Protein AF-A0A835Y9P1-F1 (afdb_monomer_lite)

Sequence (92 aa):
MQLGRLAFAPGGEVLAVLAPDKTVRIWRLNTAGGARGGEGVRGQLVGRAEGFNSLVWSLAWSPVGPSGTSYLAVGTVDSTLALYDCRALMAG

Structure (mmCIF, N/CA/C/O backbone):
data_AF-A0A835Y9P1-F1
#
_entry.id   AF-A0A835Y9P1-F1
#
loop_
_atom_site.group_PDB
_atom_site.id
_atom_site.type_symbol
_atom_site.label_atom_id
_atom_site.label_alt_id
_atom_site.label_comp_id
_atom_site.label_asym_id
_atom_site.label_entity_id
_atom_site.label_seq_id
_atom_site.pdbx_PDB_ins_code
_atom_site.Cartn_x
_atom_site.Cartn_y
_atom_site.Cartn_z
_atom_site.occupancy
_atom_site.B_iso_or_equiv
_atom_site.auth_seq_id
_atom_site.auth_comp_id
_atom_site.auth_asym_id
_atom_site.auth_atom_id
_atom_site.pdbx_PDB_model_num
ATOM 1 N N . MET A 1 1 ? 5.229 -16.897 8.060 1.00 35.56 1 MET A N 1
ATOM 2 C CA . MET A 1 1 ? 5.817 -15.706 7.410 1.00 35.56 1 MET A CA 1
ATOM 3 C C . MET A 1 1 ? 4.725 -15.060 6.568 1.00 35.56 1 MET A C 1
ATOM 5 O O . MET A 1 1 ? 4.285 -15.678 5.608 1.00 35.56 1 MET A O 1
ATOM 9 N N . GLN A 1 2 ? 4.187 -13.906 6.975 1.00 38.41 2 GLN A N 1
ATOM 10 C CA . GLN A 1 2 ? 3.153 -13.221 6.189 1.00 38.41 2 GLN A CA 1
ATOM 11 C C . GLN A 1 2 ? 3.806 -12.586 4.954 1.00 38.41 2 GLN A C 1
ATOM 13 O O . GLN A 1 2 ? 4.523 -11.598 5.067 1.00 38.41 2 GLN A O 1
ATOM 18 N N . LEU A 1 3 ? 3.572 -13.161 3.774 1.00 41.97 3 LEU A N 1
ATOM 19 C CA . LEU A 1 3 ? 3.853 -12.513 2.490 1.00 41.97 3 LEU A CA 1
ATOM 20 C C . LEU A 1 3 ? 2.680 -11.575 2.176 1.00 41.97 3 LEU A C 1
ATOM 22 O O . LEU A 1 3 ? 1.786 -11.904 1.398 1.00 41.97 3 LEU A O 1
ATOM 26 N N . GLY A 1 4 ? 2.632 -10.436 2.864 1.00 55.41 4 GLY A N 1
ATOM 27 C CA . GLY A 1 4 ? 1.578 -9.441 2.693 1.00 55.41 4 GLY A CA 1
ATOM 28 C C . GLY A 1 4 ? 1.708 -8.734 1.347 1.00 55.41 4 GLY A C 1
ATOM 29 O O . GLY A 1 4 ? 2.387 -7.722 1.235 1.00 55.41 4 GLY A O 1
ATOM 30 N N . ARG A 1 5 ? 1.019 -9.236 0.316 1.00 78.94 5 ARG A N 1
ATOM 31 C CA . ARG A 1 5 ? 0.795 -8.525 -0.966 1.00 78.94 5 ARG A CA 1
ATOM 32 C C . ARG A 1 5 ? -0.144 -7.307 -0.806 1.00 78.94 5 ARG A C 1
ATOM 34 O O . ARG A 1 5 ? -0.505 -6.650 -1.779 1.00 78.94 5 ARG A O 1
ATOM 41 N N . LEU A 1 6 ? -0.558 -7.034 0.427 1.00 89.25 6 LEU A N 1
ATOM 42 C CA . LEU A 1 6 ? -1.465 -5.985 0.860 1.00 89.25 6 LEU A CA 1
ATOM 43 C C . LEU A 1 6 ? -1.147 -5.616 2.312 1.00 89.25 6 LEU A C 1
ATOM 45 O O . LEU A 1 6 ? -0.670 -6.465 3.069 1.00 89.25 6 LEU A O 1
ATOM 49 N N . ALA A 1 7 ? -1.406 -4.369 2.693 1.00 91.00 7 ALA A N 1
ATOM 50 C CA . ALA A 1 7 ? -1.133 -3.877 4.038 1.00 91.00 7 ALA A CA 1
ATOM 51 C C . ALA A 1 7 ? -2.173 -2.827 4.455 1.00 91.00 7 ALA A C 1
ATOM 53 O O . ALA A 1 7 ? -2.454 -1.894 3.698 1.00 91.00 7 ALA A O 1
ATOM 54 N N . PHE A 1 8 ? -2.742 -2.984 5.652 1.00 90.31 8 PHE A N 1
ATOM 55 C CA . PHE A 1 8 ? -3.688 -2.029 6.230 1.00 90.31 8 PHE A CA 1
ATOM 56 C C . PHE A 1 8 ? -2.955 -0.868 6.890 1.00 90.31 8 PHE A C 1
ATOM 58 O O . PHE A 1 8 ? -1.977 -1.075 7.610 1.00 90.31 8 PHE A O 1
ATOM 65 N N . ALA A 1 9 ? -3.480 0.336 6.691 1.00 89.88 9 ALA A N 1
ATOM 66 C CA . ALA A 1 9 ? -3.073 1.493 7.463 1.00 89.88 9 ALA A CA 1
ATOM 67 C C . ALA A 1 9 ? -3.490 1.345 8.934 1.00 89.88 9 ALA A C 1
ATOM 69 O O . ALA A 1 9 ? -4.496 0.684 9.233 1.00 89.88 9 ALA A O 1
ATOM 70 N N . PRO A 1 10 ? -2.783 2.013 9.860 1.00 85.06 10 PRO A N 1
ATOM 71 C CA . PRO A 1 10 ? -3.254 2.160 11.228 1.00 85.06 10 PRO A CA 1
ATOM 72 C C . PRO A 1 10 ? -4.662 2.773 11.229 1.00 85.06 10 PRO A C 1
ATOM 74 O O . PRO A 1 10 ? -4.876 3.834 10.649 1.00 85.06 10 PRO A O 1
ATOM 77 N N . GLY A 1 11 ? -5.625 2.086 11.845 1.00 82.44 11 GLY A N 1
ATOM 78 C CA . GLY A 1 11 ? -7.043 2.475 11.844 1.00 82.44 11 GLY A CA 1
ATOM 79 C C . GLY A 1 11 ? -7.936 1.635 10.924 1.00 82.44 11 GLY A C 1
ATOM 80 O O . GLY A 1 11 ? -9.146 1.640 11.096 1.00 82.44 11 GLY A O 1
ATOM 81 N N . GLY A 1 12 ? -7.370 0.855 9.995 1.00 85.62 12 GLY A N 1
ATOM 82 C CA . GLY A 1 12 ? -8.107 -0.168 9.235 1.00 85.62 12 GLY A CA 1
ATOM 83 C C . GLY A 1 12 ? -9.033 0.346 8.124 1.00 85.62 12 GLY A C 1
ATOM 84 O O . GLY A 1 12 ? -9.577 -0.457 7.372 1.00 85.62 12 GLY A O 1
ATOM 85 N N . GLU A 1 13 ? -9.184 1.660 7.969 1.00 88.19 13 GLU A N 1
ATOM 86 C CA . GLU A 1 13 ? -10.022 2.275 6.926 1.00 88.19 13 GLU A CA 1
ATOM 87 C C . GLU A 1 13 ? -9.324 2.374 5.565 1.00 88.19 13 GLU A C 1
ATOM 89 O O . GLU A 1 13 ? -9.969 2.636 4.550 1.00 88.19 13 GLU A O 1
ATOM 94 N N . VAL A 1 14 ? -8.004 2.183 5.526 1.00 91.44 14 VAL A N 1
ATOM 95 C CA . VAL A 1 14 ? -7.195 2.315 4.311 1.00 91.44 14 VAL A CA 1
ATOM 96 C C . VAL A 1 14 ? -6.386 1.046 4.079 1.00 91.44 14 VAL A C 1
ATOM 98 O O . VAL A 1 14 ? -5.788 0.494 5.003 1.00 91.44 14 VAL A O 1
ATOM 101 N N . LEU A 1 15 ? -6.357 0.595 2.826 1.00 92.94 15 LEU A N 1
ATOM 102 C CA . LEU A 1 15 ? -5.653 -0.600 2.380 1.00 92.94 15 LEU A CA 1
ATOM 103 C C . LEU A 1 15 ? -4.725 -0.260 1.212 1.00 92.94 15 LEU A C 1
ATOM 105 O O . LEU A 1 15 ? -5.167 0.261 0.189 1.00 92.94 15 LEU A O 1
ATOM 109 N N . ALA A 1 16 ? -3.446 -0.601 1.344 1.00 94.19 16 ALA A N 1
ATOM 110 C CA . ALA A 1 16 ? -2.495 -0.589 0.240 1.00 94.19 16 ALA A CA 1
ATOM 111 C C . ALA A 1 16 ? -2.423 -1.980 -0.392 1.00 94.19 16 ALA A C 1
ATOM 113 O O . ALA A 1 16 ? -2.303 -2.978 0.320 1.00 94.19 16 ALA A O 1
ATOM 114 N N . VAL A 1 17 ? -2.465 -2.044 -1.721 1.00 93.44 17 VAL A N 1
ATOM 115 C CA . VAL A 1 17 ? -2.355 -3.290 -2.488 1.00 93.44 17 VAL A CA 1
ATOM 116 C C . VAL A 1 17 ? -1.342 -3.092 -3.602 1.00 93.44 17 VAL A C 1
ATOM 118 O O . VAL A 1 17 ? -1.472 -2.160 -4.395 1.00 93.44 17 VAL A O 1
ATOM 121 N N . LEU A 1 18 ? -0.343 -3.968 -3.678 1.00 92.94 18 LEU A N 1
ATOM 122 C CA . LEU A 1 18 ? 0.590 -3.960 -4.803 1.00 92.94 18 LEU A CA 1
ATOM 123 C C . LEU A 1 18 ? -0.037 -4.648 -6.019 1.00 92.94 18 LEU A C 1
ATOM 125 O O . LEU A 1 18 ? -0.826 -5.584 -5.881 1.00 92.94 18 LEU A O 1
ATOM 129 N N . ALA A 1 19 ? 0.334 -4.203 -7.211 1.00 89.38 19 ALA A N 1
ATOM 130 C CA . ALA A 1 19 ? -0.142 -4.747 -8.472 1.00 89.38 19 ALA A CA 1
ATOM 131 C C . ALA A 1 19 ? 1.029 -5.218 -9.359 1.00 89.38 19 ALA A C 1
ATOM 133 O O . ALA A 1 19 ? 2.137 -4.680 -9.269 1.00 89.38 19 ALA A O 1
ATOM 134 N N . PRO A 1 20 ? 0.806 -6.213 -10.245 1.00 87.69 20 PRO A N 1
ATOM 135 C CA . PRO A 1 20 ? 1.838 -6.704 -11.167 1.00 87.69 20 PRO A CA 1
ATOM 136 C C . PRO A 1 20 ? 2.351 -5.649 -12.155 1.00 87.69 20 PRO A C 1
ATOM 138 O O . PRO A 1 20 ? 3.451 -5.786 -12.679 1.00 87.69 20 PRO A O 1
ATOM 141 N N . ASP A 1 21 ? 1.584 -4.579 -12.376 1.00 92.56 21 ASP A N 1
ATOM 142 C CA . ASP A 1 21 ? 1.950 -3.430 -13.215 1.00 92.56 21 ASP A CA 1
ATOM 143 C C . ASP A 1 21 ? 2.969 -2.487 -12.538 1.00 92.56 21 ASP A C 1
ATOM 145 O O . ASP A 1 21 ? 3.123 -1.345 -12.962 1.00 92.56 21 ASP A O 1
ATOM 149 N N . LYS A 1 22 ? 3.676 -2.970 -11.503 1.00 93.06 22 LYS A N 1
ATOM 150 C CA . LYS A 1 22 ? 4.648 -2.224 -10.690 1.00 93.06 22 LYS A CA 1
ATOM 151 C C . LYS A 1 22 ? 4.035 -1.012 -9.995 1.00 93.06 22 LYS A C 1
ATOM 153 O O . LYS A 1 22 ? 4.704 -0.001 -9.845 1.00 93.06 22 LYS A O 1
ATOM 158 N N . THR A 1 23 ? 2.777 -1.089 -9.568 1.00 93.19 23 THR A N 1
ATOM 159 C CA . THR A 1 23 ? 2.131 0.013 -8.838 1.00 93.19 23 THR A CA 1
ATOM 160 C C . THR A 1 23 ? 1.611 -0.420 -7.484 1.00 93.19 23 THR A C 1
ATOM 162 O O . THR A 1 23 ? 1.416 -1.606 -7.216 1.00 93.19 23 THR A O 1
ATOM 165 N N . VAL A 1 24 ? 1.386 0.563 -6.618 1.00 95.00 24 VAL A N 1
ATOM 166 C CA . VAL A 1 24 ? 0.680 0.371 -5.352 1.00 95.00 24 VAL A CA 1
ATOM 167 C C . VAL A 1 24 ? -0.598 1.183 -5.411 1.00 95.00 24 VAL A C 1
ATOM 169 O O . VAL A 1 24 ? -0.569 2.377 -5.689 1.00 95.00 24 VAL A O 1
ATOM 172 N N . ARG A 1 25 ? -1.729 0.534 -5.162 1.00 93.88 25 ARG A N 1
ATOM 173 C CA . ARG A 1 25 ? -3.060 1.141 -5.186 1.00 93.88 25 ARG A CA 1
ATOM 174 C C . ARG A 1 25 ? -3.560 1.316 -3.762 1.00 93.88 25 ARG A C 1
ATOM 176 O O . ARG A 1 25 ? -3.477 0.380 -2.966 1.00 93.88 25 ARG A O 1
ATOM 183 N N . ILE A 1 26 ? -4.082 2.500 -3.463 1.00 94.50 26 ILE A N 1
ATOM 184 C CA . ILE A 1 26 ? -4.588 2.860 -2.140 1.00 94.50 26 ILE A CA 1
ATOM 185 C C . ILE A 1 26 ? -6.109 2.880 -2.177 1.00 94.50 26 ILE A C 1
ATOM 187 O O . ILE A 1 26 ? -6.717 3.595 -2.972 1.00 94.50 26 ILE A O 1
ATOM 191 N N . TRP A 1 27 ? -6.721 2.096 -1.302 1.00 93.31 27 TRP A N 1
ATOM 192 C CA . TRP A 1 27 ? -8.163 1.945 -1.206 1.00 93.31 27 TRP A CA 1
ATOM 193 C C . TRP A 1 27 ? -8.660 2.488 0.124 1.00 93.31 27 TRP A C 1
ATOM 195 O O . TRP A 1 27 ? -8.158 2.082 1.170 1.00 93.31 27 TRP A O 1
ATOM 205 N N . ARG A 1 28 ? -9.676 3.352 0.096 1.00 92.44 28 ARG A N 1
ATOM 206 C CA . ARG A 1 28 ? -10.466 3.70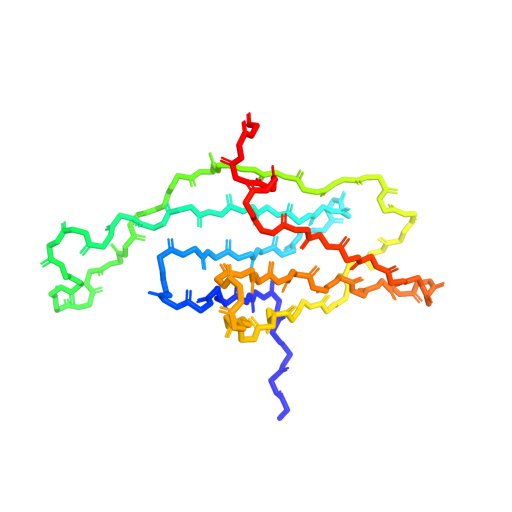2 1.281 1.00 92.44 28 ARG A CA 1
ATOM 207 C C . ARG A 1 28 ? -11.647 2.746 1.371 1.00 92.44 28 ARG A C 1
ATOM 209 O O . ARG A 1 28 ? -12.414 2.617 0.419 1.00 92.44 28 ARG A O 1
ATOM 216 N N . LEU A 1 29 ? -11.772 2.055 2.493 1.00 90.00 29 LEU A N 1
ATOM 217 C CA . LEU A 1 29 ? -12.800 1.056 2.744 1.00 90.00 29 LEU A CA 1
ATOM 218 C C . LEU A 1 29 ? -14.038 1.722 3.341 1.00 90.00 29 LEU A C 1
ATOM 220 O O . LEU A 1 29 ? -13.939 2.500 4.286 1.00 90.00 29 LEU A O 1
ATOM 224 N N . ASN A 1 30 ? -15.215 1.401 2.807 1.00 83.19 30 ASN A N 1
ATOM 225 C CA . ASN A 1 30 ? -16.476 1.868 3.363 1.00 83.19 30 ASN A CA 1
ATOM 226 C C . ASN A 1 30 ? -16.948 0.903 4.456 1.00 83.19 30 ASN A C 1
ATOM 228 O O . ASN A 1 30 ? -17.744 -0.002 4.213 1.00 83.19 30 ASN A O 1
ATOM 232 N N . THR A 1 31 ? -16.421 1.087 5.661 1.00 73.88 31 THR A N 1
ATOM 233 C CA . THR A 1 31 ? -16.761 0.280 6.841 1.00 73.88 31 THR A CA 1
ATOM 234 C C . THR A 1 31 ? -17.997 0.795 7.585 1.00 73.88 31 THR A C 1
ATOM 236 O O . THR A 1 31 ? -18.395 0.192 8.586 1.00 73.88 31 THR A O 1
ATOM 239 N N . ALA A 1 32 ? -18.625 1.881 7.111 1.00 65.50 32 ALA A N 1
ATOM 240 C CA . ALA A 1 32 ? -19.811 2.472 7.720 1.00 65.50 32 ALA A CA 1
ATOM 241 C C . ALA A 1 32 ? -20.993 1.492 7.619 1.00 65.50 32 ALA A C 1
ATOM 243 O O . ALA A 1 32 ? -21.633 1.351 6.582 1.00 65.50 32 ALA A O 1
ATOM 244 N N . GLY A 1 33 ? -21.239 0.766 8.708 1.00 60.75 33 GLY A N 1
ATOM 245 C CA . GLY A 1 33 ? -22.235 -0.309 8.801 1.00 60.75 33 GLY A CA 1
ATOM 246 C C . GLY A 1 33 ? -21.720 -1.543 9.545 1.00 60.75 33 GLY A C 1
ATOM 247 O O . GLY A 1 33 ? -22.517 -2.301 10.102 1.00 60.75 33 GLY A O 1
ATOM 248 N N . GLY A 1 34 ? -20.391 -1.694 9.627 1.00 60.16 34 GLY A N 1
ATOM 249 C CA . GLY A 1 34 ? -19.733 -2.914 10.079 1.00 60.16 34 GLY A CA 1
ATOM 250 C C . GLY A 1 34 ? -19.958 -4.044 9.075 1.00 60.16 34 GLY A C 1
ATOM 251 O O . GLY A 1 34 ? -21.061 -4.227 8.570 1.00 60.16 34 GLY A O 1
ATOM 252 N N . ALA A 1 35 ? -18.925 -4.830 8.778 1.00 58.84 35 ALA A N 1
ATOM 253 C CA . ALA A 1 35 ? -19.112 -6.085 8.057 1.00 58.84 35 ALA A CA 1
ATOM 254 C C . ALA A 1 35 ? -19.933 -7.035 8.947 1.00 58.84 35 ALA A C 1
ATOM 256 O O . ALA A 1 35 ? -19.388 -7.779 9.763 1.00 58.84 35 ALA A O 1
ATOM 257 N N . ARG A 1 36 ? -21.263 -6.946 8.885 1.00 58.75 36 ARG A N 1
ATOM 258 C CA . ARG A 1 36 ? -22.156 -7.850 9.606 1.00 58.75 36 ARG A CA 1
ATOM 259 C C . ARG A 1 36 ? -22.204 -9.155 8.817 1.00 58.75 36 ARG A C 1
ATOM 261 O O . ARG A 1 36 ? -22.606 -9.164 7.664 1.00 58.75 36 ARG A O 1
ATOM 268 N N . GLY A 1 37 ? -21.777 -10.254 9.434 1.00 55.56 37 GLY A N 1
ATOM 269 C CA . GLY A 1 37 ? -22.066 -11.602 8.934 1.00 55.56 37 GLY A CA 1
ATOM 270 C C . GLY A 1 37 ? -21.464 -11.958 7.570 1.00 55.56 37 GLY A C 1
ATOM 271 O O . GLY A 1 37 ? -22.187 -12.400 6.689 1.00 55.56 37 GLY A O 1
ATOM 272 N N . GLY A 1 38 ? -20.149 -11.809 7.392 1.00 64.88 38 GLY A N 1
ATOM 273 C CA . GLY A 1 38 ? -19.453 -12.345 6.211 1.00 64.88 38 GLY A CA 1
ATOM 274 C C . GLY A 1 38 ? -19.667 -11.570 4.906 1.00 64.88 38 GLY A C 1
ATOM 275 O O . GLY A 1 38 ? -19.094 -11.948 3.885 1.00 64.88 38 GLY A O 1
ATOM 276 N N . GLU A 1 39 ? -20.427 -10.472 4.924 1.00 69.25 39 GLU A N 1
ATOM 277 C CA . GLU A 1 39 ? -20.510 -9.559 3.787 1.00 69.25 39 GLU A CA 1
ATOM 278 C C . GLU A 1 39 ? -19.204 -8.766 3.628 1.00 69.25 39 GLU A C 1
ATOM 280 O O . GLU A 1 39 ? -18.666 -8.191 4.578 1.00 69.25 39 GLU A O 1
ATOM 285 N N . GLY A 1 40 ? -18.666 -8.762 2.406 1.00 72.69 40 GLY A N 1
ATOM 286 C CA . GLY A 1 40 ? -17.438 -8.047 2.076 1.00 72.69 40 GLY A CA 1
ATOM 287 C C . GLY A 1 40 ? -17.612 -6.528 2.135 1.00 72.69 40 GLY A C 1
ATOM 288 O O . GLY A 1 40 ? -18.653 -5.986 1.770 1.00 72.69 40 GLY A O 1
ATOM 289 N N . VAL A 1 41 ? -16.555 -5.826 2.539 1.00 82.00 41 VAL A N 1
ATOM 290 C CA . VAL A 1 41 ? -16.509 -4.359 2.530 1.00 82.00 41 VAL A CA 1
ATOM 291 C C . VAL A 1 41 ? -16.118 -3.866 1.137 1.00 82.00 41 VAL A C 1
ATOM 293 O O . VAL A 1 41 ? -15.132 -4.329 0.563 1.00 82.00 41 VAL A O 1
ATOM 296 N N . ARG A 1 42 ? -16.868 -2.902 0.588 1.00 84.44 42 ARG A N 1
ATOM 297 C CA . ARG A 1 42 ? -16.476 -2.219 -0.655 1.00 84.44 42 ARG A CA 1
ATOM 298 C C . ARG A 1 42 ? -15.442 -1.135 -0.365 1.00 84.44 42 ARG A C 1
ATOM 300 O O . ARG A 1 42 ? -15.519 -0.455 0.654 1.00 84.44 42 ARG A O 1
ATOM 307 N N . GLY A 1 43 ? -14.505 -0.952 -1.289 1.00 88.62 43 GLY A N 1
ATOM 308 C CA . GLY A 1 43 ? -13.522 0.125 -1.242 1.00 88.62 43 GLY A CA 1
ATOM 309 C C . GLY A 1 43 ? -13.607 1.036 -2.462 1.00 88.62 43 GLY A C 1
ATOM 310 O O . GLY A 1 43 ? -14.037 0.612 -3.534 1.00 88.62 43 GLY A O 1
ATOM 311 N N . GLN A 1 44 ? -13.159 2.274 -2.295 1.00 92.50 44 GLN A N 1
ATOM 312 C CA . GLN A 1 44 ? -12.919 3.232 -3.369 1.00 92.50 44 GLN A CA 1
ATOM 313 C C . GLN A 1 44 ? -11.411 3.413 -3.550 1.00 92.50 44 GLN A C 1
ATOM 315 O O . GLN A 1 44 ? -10.686 3.547 -2.564 1.00 92.50 44 GLN A O 1
ATOM 320 N N . LEU A 1 45 ? -10.936 3.427 -4.796 1.00 93.25 45 LEU A N 1
ATOM 321 C CA . LEU A 1 45 ? -9.556 3.794 -5.103 1.00 93.25 45 LEU A CA 1
ATOM 322 C C . LEU A 1 45 ? -9.382 5.298 -4.844 1.00 93.25 45 LEU A C 1
ATOM 324 O O . LEU A 1 45 ? -10.103 6.100 -5.431 1.00 93.25 45 LEU A O 1
ATOM 328 N N . VAL A 1 46 ? -8.453 5.657 -3.961 1.00 93.69 46 VAL A N 1
ATOM 329 C CA . VAL A 1 46 ? -8.211 7.043 -3.508 1.00 93.69 46 VAL A CA 1
ATOM 330 C C . VAL A 1 46 ? -6.768 7.496 -3.719 1.00 93.69 46 VAL A C 1
ATOM 332 O O . VAL A 1 46 ? -6.374 8.531 -3.204 1.00 93.69 46 VAL A O 1
ATOM 335 N N . GLY A 1 47 ? -5.952 6.683 -4.386 1.00 91.56 47 GLY A N 1
ATOM 336 C CA . GLY A 1 47 ? -4.560 7.024 -4.632 1.00 91.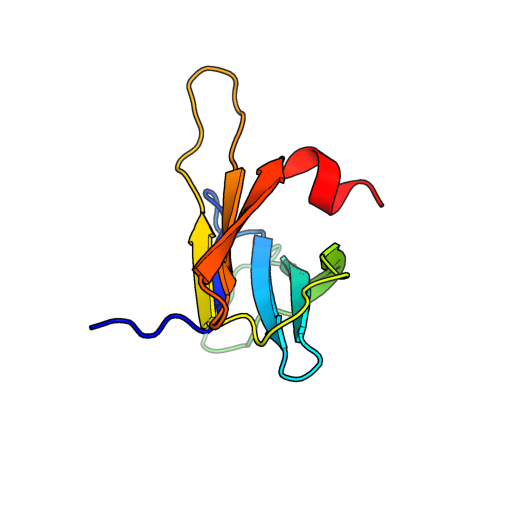56 47 GLY A CA 1
ATOM 337 C C . GLY A 1 47 ? -3.782 5.904 -5.304 1.00 91.56 47 GLY A C 1
ATOM 338 O O . GLY A 1 47 ? -4.186 4.732 -5.301 1.00 91.56 47 GLY A O 1
ATOM 339 N N . ARG A 1 48 ? -2.638 6.272 -5.880 1.00 92.69 48 ARG A N 1
ATOM 340 C CA . ARG A 1 48 ? -1.726 5.343 -6.544 1.00 92.69 48 ARG A CA 1
ATOM 341 C C . ARG A 1 48 ? -0.282 5.827 -6.424 1.00 92.69 48 ARG A C 1
ATOM 343 O O . ARG A 1 48 ? -0.003 7.000 -6.639 1.00 92.69 48 ARG A O 1
ATOM 350 N N . ALA A 1 49 ? 0.625 4.911 -6.100 1.00 92.38 49 ALA A N 1
ATOM 351 C CA . ALA A 1 49 ? 2.061 5.118 -6.227 1.00 92.38 49 ALA A CA 1
ATOM 352 C C . ALA A 1 49 ? 2.560 4.385 -7.477 1.00 92.38 49 ALA A C 1
ATOM 354 O O . ALA A 1 49 ? 2.253 3.205 -7.682 1.00 92.38 49 ALA A O 1
ATOM 355 N N . GLU A 1 50 ? 3.327 5.090 -8.300 1.00 92.44 50 GLU A N 1
ATOM 356 C CA . GLU A 1 50 ? 3.841 4.622 -9.587 1.00 92.44 50 GLU A CA 1
ATOM 357 C C . GLU A 1 50 ? 5.313 5.019 -9.768 1.00 92.44 50 GLU A C 1
ATOM 359 O O . GLU A 1 50 ? 5.907 5.650 -8.895 1.00 92.44 50 GLU A O 1
ATOM 364 N N . GLY A 1 51 ? 5.895 4.660 -10.917 1.00 91.25 51 GLY A N 1
ATOM 365 C CA . GLY A 1 51 ? 7.277 5.008 -11.265 1.00 91.25 51 GLY A CA 1
ATOM 366 C C . GLY A 1 51 ? 8.325 4.030 -10.730 1.00 91.25 51 GLY A C 1
ATOM 367 O O . GLY A 1 51 ? 9.518 4.310 -10.797 1.00 91.25 51 GLY A O 1
ATOM 368 N N . PHE A 1 52 ? 7.905 2.874 -10.211 1.00 93.31 52 PHE A N 1
ATOM 369 C CA . PHE A 1 52 ? 8.824 1.840 -9.748 1.00 93.31 52 PHE A CA 1
ATOM 370 C C . PHE A 1 52 ? 9.502 1.140 -10.936 1.00 93.31 52 PHE A C 1
ATOM 372 O O . PHE A 1 52 ? 8.843 0.632 -11.847 1.00 93.31 52 PHE A O 1
ATOM 379 N N . ASN A 1 53 ? 10.833 1.064 -10.906 1.00 93.00 53 ASN A N 1
ATOM 380 C CA . ASN A 1 53 ? 11.621 0.429 -11.968 1.00 93.00 53 ASN A CA 1
ATOM 381 C C . ASN A 1 53 ? 11.495 -1.104 -11.964 1.00 93.00 53 ASN A C 1
ATOM 383 O O . ASN A 1 53 ? 11.649 -1.756 -13.003 1.00 93.00 53 ASN A O 1
ATOM 387 N N . SER A 1 54 ? 11.103 -1.688 -10.832 1.00 93.94 54 SER A N 1
ATOM 388 C CA . SER A 1 54 ? 10.937 -3.128 -10.649 1.00 93.94 54 SER A CA 1
ATOM 389 C C . SER A 1 54 ? 9.628 -3.476 -9.940 1.00 93.94 54 SER A C 1
ATOM 391 O O . SER A 1 54 ? 8.860 -2.605 -9.534 1.00 93.94 54 SER A O 1
ATOM 393 N N . LEU A 1 55 ? 9.344 -4.774 -9.837 1.00 92.44 55 LEU A N 1
ATOM 394 C CA . LEU A 1 55 ? 8.163 -5.274 -9.147 1.00 92.44 55 LEU A CA 1
ATOM 395 C C . LEU A 1 55 ? 8.202 -4.859 -7.679 1.00 92.44 55 LEU A C 1
ATOM 397 O O . LEU A 1 55 ? 9.208 -5.050 -6.990 1.00 92.44 55 LEU A O 1
ATOM 401 N N . VAL A 1 56 ? 7.072 -4.349 -7.199 1.00 93.38 56 VAL A N 1
ATOM 402 C CA . VAL A 1 56 ? 6.855 -4.141 -5.773 1.00 93.38 56 VAL A CA 1
ATOM 403 C C . VAL A 1 56 ? 6.710 -5.508 -5.119 1.00 93.38 56 VAL A C 1
ATOM 405 O O . VAL A 1 56 ? 5.872 -6.323 -5.511 1.00 93.38 56 VAL A O 1
ATOM 408 N N . TRP A 1 57 ? 7.553 -5.769 -4.129 1.00 91.56 57 TRP A N 1
ATOM 409 C CA . TRP A 1 57 ? 7.616 -7.057 -3.456 1.00 91.56 57 TRP A CA 1
ATOM 410 C C . TRP A 1 57 ? 6.961 -7.029 -2.078 1.00 91.56 57 TRP A C 1
ATOM 412 O O . TRP A 1 57 ? 6.329 -8.013 -1.691 1.00 91.56 57 TRP A O 1
ATOM 422 N N . SER A 1 58 ? 7.094 -5.909 -1.362 1.00 90.69 58 SER A N 1
ATOM 423 C CA . SER A 1 58 ? 6.676 -5.779 0.033 1.00 90.69 58 SER A CA 1
ATOM 424 C C . SER A 1 58 ? 6.080 -4.405 0.329 1.00 90.69 58 SER A C 1
ATOM 426 O O . SER A 1 58 ? 6.507 -3.398 -0.241 1.00 90.69 58 SER A O 1
ATOM 428 N N . LEU A 1 59 ? 5.117 -4.386 1.251 1.00 93.38 59 LEU A N 1
ATOM 429 C CA . LEU A 1 59 ? 4.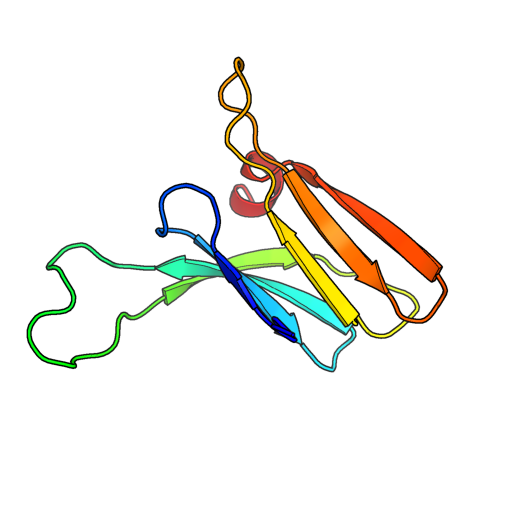467 -3.192 1.780 1.00 93.38 59 LEU A CA 1
ATOM 430 C C . LEU A 1 59 ? 4.477 -3.242 3.308 1.00 93.38 59 LEU A C 1
ATOM 432 O O . LEU A 1 59 ? 4.195 -4.289 3.892 1.00 93.38 59 LEU A O 1
ATOM 436 N N . ALA A 1 60 ? 4.739 -2.108 3.954 1.00 92.19 60 ALA A N 1
ATOM 437 C CA . ALA A 1 60 ? 4.611 -1.978 5.401 1.00 92.19 60 ALA A CA 1
ATOM 438 C C . ALA A 1 60 ? 4.107 -0.586 5.785 1.00 92.19 60 ALA A C 1
ATOM 440 O O . ALA A 1 60 ? 4.692 0.421 5.390 1.00 92.19 60 ALA A O 1
ATOM 441 N N . TRP A 1 61 ? 3.043 -0.533 6.584 1.00 91.69 61 TRP A N 1
ATOM 442 C CA . TRP A 1 61 ? 2.602 0.712 7.204 1.00 91.69 61 TRP A CA 1
ATOM 443 C C . TRP A 1 61 ? 3.309 0.912 8.538 1.00 91.69 61 TRP A C 1
ATOM 445 O O . TRP A 1 61 ? 3.407 -0.015 9.345 1.00 91.69 61 TRP A O 1
ATOM 455 N N . SER A 1 62 ? 3.773 2.132 8.792 1.00 90.56 62 SER A N 1
ATOM 456 C CA . SER A 1 62 ? 4.234 2.521 10.120 1.00 90.56 62 SER A CA 1
ATOM 457 C C . SER A 1 62 ? 3.034 2.719 11.052 1.00 90.56 62 SER A C 1
ATOM 459 O O . SER A 1 62 ? 1.966 3.125 10.583 1.00 90.56 62 SER A O 1
ATOM 461 N N . PRO A 1 63 ? 3.191 2.548 12.376 1.00 89.69 63 PRO A N 1
ATOM 462 C CA . PRO A 1 63 ? 2.202 3.047 13.328 1.00 89.69 63 PRO A CA 1
ATOM 463 C C . PRO A 1 63 ? 2.005 4.564 13.176 1.00 89.69 63 PRO A C 1
ATOM 465 O O . PRO A 1 63 ? 2.816 5.255 12.546 1.00 89.69 63 PRO A O 1
ATOM 468 N N . VAL A 1 64 ? 0.927 5.084 13.769 1.00 88.62 64 VAL A N 1
ATOM 469 C CA . VAL A 1 64 ? 0.712 6.532 13.876 1.00 88.62 64 VAL A CA 1
ATOM 470 C C . VAL A 1 64 ? 1.738 7.098 14.853 1.00 88.62 64 VAL A C 1
ATOM 472 O O . VAL A 1 64 ? 1.763 6.717 16.023 1.00 88.62 64 VAL A O 1
ATOM 475 N N . GLY A 1 65 ? 2.605 7.979 14.364 1.00 85.00 65 GLY A N 1
ATOM 476 C CA . GLY A 1 65 ? 3.588 8.672 15.186 1.00 85.00 65 GLY A CA 1
ATOM 477 C C . GLY A 1 65 ? 2.960 9.766 16.063 1.00 85.00 65 GLY A C 1
ATOM 478 O O . GLY A 1 65 ? 1.791 10.115 15.883 1.00 85.00 65 GLY A O 1
ATOM 479 N N . PRO A 1 66 ? 3.739 10.379 16.972 1.00 84.69 66 PRO A N 1
ATOM 480 C CA . PRO A 1 66 ? 3.250 11.404 17.905 1.00 84.69 66 PRO A CA 1
ATOM 481 C C . PRO A 1 66 ? 2.610 12.630 17.234 1.00 84.69 66 PRO A C 1
ATOM 483 O O . PRO A 1 66 ? 1.737 13.268 17.810 1.00 84.69 66 PRO A O 1
ATOM 486 N N . SER A 1 67 ? 3.016 12.949 16.001 1.00 85.31 67 SER A N 1
ATOM 487 C CA . SER A 1 67 ? 2.461 14.036 15.181 1.00 85.31 67 SER A CA 1
ATOM 488 C C . SER A 1 67 ? 1.167 13.666 14.441 1.00 85.31 67 SER A C 1
ATOM 490 O O . SER A 1 67 ? 0.642 14.463 13.661 1.00 85.31 67 SER A O 1
ATOM 492 N N . GLY A 1 68 ? 0.670 12.437 14.606 1.00 83.31 68 GLY A N 1
ATOM 493 C CA . GLY A 1 68 ? -0.431 11.905 13.805 1.00 83.31 68 GLY A CA 1
ATOM 494 C C . GLY A 1 68 ? -0.027 11.520 12.376 1.00 83.31 68 GLY A C 1
ATOM 495 O O . GLY A 1 68 ? -0.905 11.316 11.535 1.00 83.31 68 GLY A O 1
ATOM 496 N N . THR A 1 69 ? 1.276 11.461 12.079 1.00 85.75 69 THR A N 1
ATOM 497 C CA . THR A 1 69 ? 1.816 11.054 10.772 1.00 85.75 69 THR A CA 1
ATOM 498 C C . THR A 1 69 ? 1.995 9.539 10.719 1.00 85.75 69 THR A C 1
ATOM 500 O O . THR A 1 69 ? 2.395 8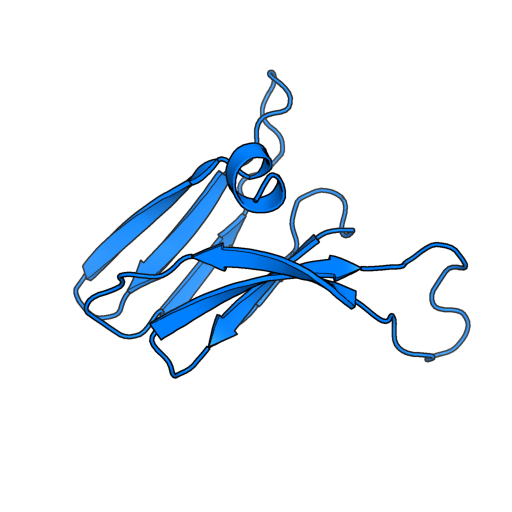.918 11.702 1.00 85.75 69 THR A O 1
ATOM 503 N N . SER A 1 70 ? 1.727 8.943 9.561 1.00 90.19 70 SER A N 1
ATOM 504 C CA . SER A 1 70 ? 2.042 7.546 9.256 1.00 90.19 70 SER A CA 1
ATOM 505 C C . SER A 1 70 ? 2.677 7.485 7.870 1.00 90.19 70 SER A C 1
ATOM 507 O O . SER A 1 70 ? 2.422 8.351 7.024 1.00 90.19 70 SER A O 1
ATOM 509 N N . TYR A 1 71 ? 3.512 6.473 7.656 1.00 92.50 71 TYR A N 1
ATOM 510 C CA . TYR A 1 71 ? 4.227 6.234 6.412 1.00 92.50 71 TYR A CA 1
ATOM 511 C C . TYR A 1 71 ? 3.888 4.867 5.835 1.00 92.50 71 TYR A C 1
ATOM 513 O O . TYR A 1 71 ? 3.722 3.892 6.570 1.00 92.50 71 TYR A O 1
ATOM 521 N N . LEU A 1 72 ? 3.879 4.792 4.507 1.00 93.25 72 LEU A N 1
ATOM 522 C CA . LEU A 1 72 ? 3.892 3.538 3.769 1.00 93.25 72 LEU A CA 1
ATOM 523 C C . LEU A 1 72 ? 5.295 3.311 3.202 1.00 93.25 72 LEU A C 1
ATOM 525 O O . LEU A 1 72 ? 5.771 4.100 2.386 1.00 93.25 72 LEU A O 1
ATOM 529 N N . ALA A 1 73 ? 5.936 2.224 3.622 1.00 93.62 73 ALA A N 1
ATOM 530 C CA . ALA A 1 73 ? 7.169 1.724 3.035 1.00 93.62 73 ALA A CA 1
ATOM 531 C C . ALA A 1 73 ? 6.851 0.744 1.903 1.00 93.62 73 ALA A C 1
ATOM 533 O O . ALA A 1 73 ? 6.045 -0.177 2.067 1.00 93.62 73 ALA A O 1
ATOM 534 N N . VAL A 1 74 ? 7.518 0.935 0.769 1.00 94.19 74 VAL A N 1
ATOM 535 C CA . VAL A 1 74 ? 7.394 0.106 -0.430 1.00 94.19 74 VAL A CA 1
ATOM 536 C C . VAL A 1 74 ? 8.773 -0.417 -0.801 1.00 94.19 74 VAL A C 1
ATOM 538 O O . VAL A 1 74 ? 9.668 0.370 -1.097 1.00 94.19 74 VAL A O 1
ATOM 541 N N . GLY A 1 75 ? 8.943 -1.739 -0.779 1.00 93.12 75 GLY A N 1
ATOM 542 C CA . GLY A 1 75 ? 10.183 -2.403 -1.185 1.00 93.12 75 GLY A CA 1
ATOM 543 C C . GLY A 1 75 ? 10.027 -3.093 -2.535 1.00 93.12 75 GLY A C 1
ATOM 544 O O . GLY A 1 75 ? 9.047 -3.814 -2.755 1.00 93.12 75 GLY A O 1
ATOM 545 N N . THR A 1 76 ? 10.992 -2.899 -3.426 1.00 93.25 76 THR A N 1
ATOM 546 C CA . THR A 1 76 ? 11.025 -3.500 -4.765 1.00 93.25 76 THR A CA 1
ATOM 547 C C . THR A 1 76 ? 12.070 -4.612 -4.864 1.00 93.25 76 THR A C 1
ATOM 549 O O . THR A 1 76 ? 12.951 -4.755 -4.018 1.00 93.25 76 THR A O 1
ATOM 552 N N . VAL A 1 77 ? 11.976 -5.425 -5.918 1.00 92.94 77 VAL A N 1
ATOM 553 C CA . VAL A 1 77 ? 12.942 -6.508 -6.191 1.00 92.94 77 VAL A CA 1
ATOM 554 C C . VAL A 1 77 ? 14.328 -5.976 -6.586 1.00 92.94 77 VAL A C 1
ATOM 556 O O . VAL A 1 77 ? 15.322 -6.662 -6.381 1.00 92.94 77 VAL A O 1
ATOM 559 N N . ASP A 1 78 ? 14.423 -4.755 -7.121 1.00 93.94 78 ASP A N 1
ATOM 560 C CA . ASP A 1 78 ? 15.698 -4.126 -7.512 1.00 93.94 78 ASP A CA 1
ATOM 561 C C . ASP A 1 78 ? 16.452 -3.459 -6.346 1.00 93.94 78 ASP A C 1
ATOM 563 O O 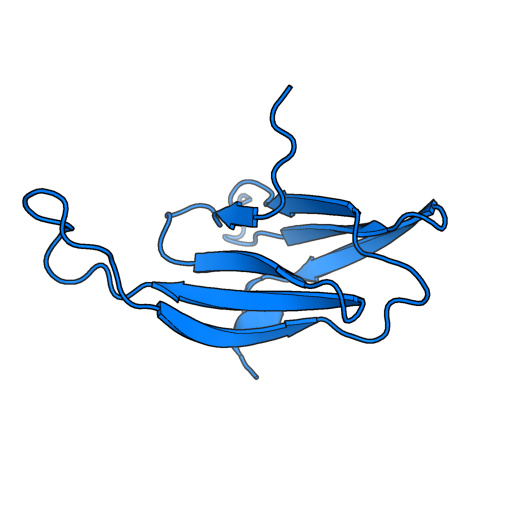. ASP A 1 78 ? 17.333 -2.634 -6.571 1.00 93.94 78 ASP A O 1
ATOM 567 N N . SER A 1 79 ? 16.122 -3.823 -5.103 1.00 92.19 79 SER A N 1
ATOM 568 C CA . SER A 1 79 ? 16.720 -3.280 -3.875 1.00 92.19 79 SER A CA 1
ATOM 569 C C . SER A 1 79 ? 16.444 -1.792 -3.620 1.00 92.19 79 SER A C 1
ATOM 571 O O . SER A 1 79 ? 17.095 -1.189 -2.766 1.00 92.19 79 SER A O 1
ATOM 573 N N . THR A 1 80 ? 15.464 -1.196 -4.304 1.00 92.06 80 THR A N 1
ATOM 574 C CA . THR A 1 80 ? 14.990 0.161 -3.998 1.00 92.06 80 THR A CA 1
ATOM 575 C C . THR A 1 80 ? 13.929 0.133 -2.894 1.00 92.06 80 THR A C 1
ATOM 577 O O . THR A 1 80 ? 13.133 -0.804 -2.770 1.00 92.06 80 THR A O 1
ATOM 580 N N . LEU A 1 81 ? 13.897 1.191 -2.083 1.00 91.44 81 LEU A N 1
ATOM 581 C CA . LEU A 1 81 ? 12.838 1.435 -1.112 1.00 91.44 81 LEU A CA 1
ATOM 582 C C . LEU A 1 81 ? 12.294 2.854 -1.275 1.00 91.44 81 LEU A C 1
ATOM 584 O O . LEU A 1 81 ? 13.062 3.809 -1.376 1.00 91.44 81 LEU A O 1
ATOM 588 N N . ALA A 1 82 ? 10.970 2.982 -1.271 1.00 92.38 82 ALA A N 1
ATOM 589 C CA . ALA A 1 82 ? 10.272 4.261 -1.260 1.00 92.38 82 ALA A CA 1
ATOM 590 C C . ALA A 1 82 ? 9.446 4.408 0.022 1.00 92.38 82 ALA A C 1
ATOM 592 O O . ALA A 1 82 ? 8.877 3.438 0.528 1.00 92.38 82 ALA A O 1
ATOM 593 N N . LEU A 1 83 ? 9.375 5.636 0.529 1.00 92.69 83 LEU A N 1
ATOM 594 C CA . LEU A 1 83 ? 8.556 6.018 1.674 1.00 92.69 83 LEU A CA 1
ATOM 595 C C . LEU A 1 83 ? 7.586 7.106 1.245 1.00 92.69 83 LEU A C 1
ATOM 597 O O . LEU A 1 83 ? 7.988 8.097 0.638 1.00 92.69 83 LEU A O 1
ATOM 601 N N . TYR A 1 84 ? 6.322 6.929 1.603 1.00 91.44 84 TYR A N 1
ATOM 602 C CA . TYR A 1 84 ? 5.270 7.880 1.282 1.00 91.44 84 TYR A CA 1
ATOM 603 C C . TYR A 1 84 ? 4.577 8.363 2.549 1.00 91.44 84 TYR A C 1
ATOM 605 O O . TYR A 1 84 ? 4.210 7.552 3.402 1.00 91.44 84 TYR A O 1
ATOM 613 N N . ASP A 1 85 ? 4.358 9.676 2.648 1.00 89.38 85 ASP A N 1
ATOM 614 C CA . ASP A 1 85 ? 3.418 10.228 3.622 1.00 89.38 85 ASP A CA 1
ATOM 615 C C . ASP A 1 85 ? 2.000 9.806 3.229 1.00 89.38 85 ASP A C 1
ATOM 617 O O . ASP A 1 85 ? 1.542 10.010 2.100 1.00 89.38 85 ASP A O 1
ATOM 621 N N . CYS A 1 86 ? 1.297 9.202 4.177 1.00 82.00 86 CYS A N 1
ATOM 622 C CA . CYS A 1 86 ? -0.005 8.618 3.916 1.00 82.00 86 CYS A CA 1
ATOM 623 C C . CYS A 1 86 ? -1.077 9.669 3.625 1.00 82.00 86 CYS A C 1
ATOM 625 O O . CYS A 1 86 ? -1.976 9.411 2.830 1.00 82.00 86 CYS A O 1
ATOM 627 N N . ARG A 1 87 ? -0.987 10.861 4.227 1.00 79.94 87 ARG A N 1
ATOM 628 C CA . ARG A 1 87 ? -1.926 11.954 3.939 1.00 79.94 87 ARG A CA 1
ATOM 629 C C . ARG A 1 87 ? -1.760 12.434 2.506 1.00 79.94 87 ARG A C 1
ATOM 631 O O . ARG A 1 87 ? -2.761 12.624 1.825 1.00 79.94 87 ARG A O 1
ATOM 638 N N . ALA A 1 88 ? -0.518 12.562 2.041 1.00 80.50 88 ALA A N 1
ATOM 639 C CA . ALA A 1 88 ? -0.233 12.956 0.665 1.00 80.50 88 ALA A CA 1
ATOM 640 C C . ALA A 1 88 ? -0.744 11.914 -0.346 1.00 80.50 88 ALA A C 1
ATOM 642 O O . ALA A 1 88 ? -1.341 12.280 -1.352 1.00 80.50 88 ALA A O 1
ATOM 643 N N . LEU A 1 89 ? -0.587 10.621 -0.040 1.00 77.81 89 LEU A N 1
ATOM 644 C CA . LEU A 1 89 ? -1.071 9.514 -0.879 1.00 77.81 89 LEU A CA 1
ATOM 645 C C . LEU A 1 89 ? -2.592 9.479 -1.073 1.00 77.81 89 LEU A C 1
ATOM 647 O O . LEU A 1 89 ? -3.052 8.855 -2.023 1.00 77.81 89 LEU A O 1
ATOM 651 N N . MET A 1 90 ? -3.357 10.083 -0.162 1.00 74.50 90 MET A N 1
ATOM 652 C CA . MET A 1 90 ? -4.826 10.078 -0.172 1.00 74.50 90 MET A CA 1
ATOM 653 C C . MET A 1 90 ? -5.447 11.395 -0.661 1.00 74.50 90 MET A C 1
ATOM 655 O O . MET A 1 90 ? -6.672 11.515 -0.664 1.00 74.50 90 MET A O 1
ATOM 659 N N . ALA A 1 91 ? -4.627 12.403 -0.964 1.00 70.75 91 ALA A N 1
ATOM 660 C CA . ALA A 1 91 ? -5.077 13.753 -1.307 1.00 70.75 91 ALA A CA 1
ATOM 661 C C . ALA A 1 91 ? -5.121 14.031 -2.823 1.00 70.75 91 ALA A C 1
ATOM 663 O O . ALA A 1 91 ? -5.485 15.142 -3.208 1.00 70.75 91 ALA A O 1
ATOM 664 N N . GLY A 1 92 ? -4.739 13.061 -3.661 1.00 52.44 92 G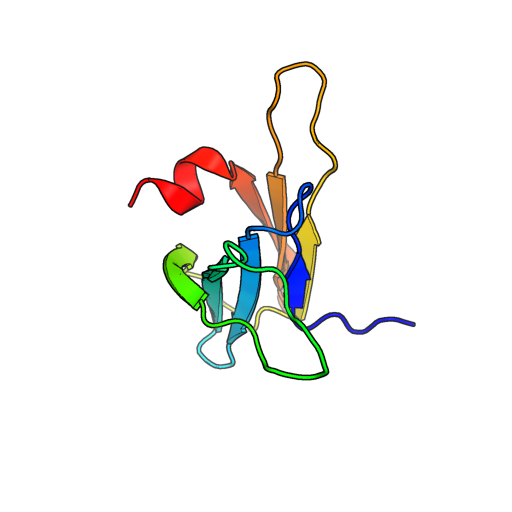LY A N 1
ATOM 665 C CA . GLY A 1 92 ? -4.799 13.132 -5.127 1.00 52.44 92 GLY A CA 1
ATOM 666 C C . GLY A 1 92 ? -5.873 12.221 -5.695 1.00 52.44 92 GLY A C 1
ATOM 667 O O . GLY A 1 92 ? -6.436 12.590 -6.745 1.00 52.44 92 GLY A O 1
#

InterPro domains:
  IPR001680 WD40 repeat [PF00400] (50-85)
  IPR001680 WD40 repeat [PS50082] (1-31)
  IPR001680 WD40 repeat [SM00320] (42-85)
  IPR015943 WD40/YVTN repeat-like-containing domain superfamily [G3DSA:2.130.10.10] (2-91)
  IPR036322 WD40-repeat-containing domain superfamily [SSF50978] (6-87)

pLDDT: mean 84.41, std 13.47, range [35.56, 95.0]

Secondary structure (DSSP, 8-state):
----SEEEPTTSSEEEEEETTTEEEEEEE--TT---TTPPPPEEEEEEE---SS-EEEEEEPPPPTTS--EEEEEETTS-EEEEEHHHHT--

Organism: NCBI:txid47281

Foldseek 3Di:
DDQPQKDAEVVRQKIWHFDQLQKIWIWGWPCPPHPPDPDDIDTDTQFMDDDDPAGFRDWDKDHQDPVRWIWIWTAGPVRDIDIDTPVVRRPD

Radius of gyration: 13.62 Å; chains: 1; bounding box: 39×30×31 Å